Protein AF-A0A8C2JJM8-F1 (afdb_monomer_lite)

Radius of gyration: 11.87 Å; chains: 1; bounding box: 27×19×31 Å

Organism: Cyprinus carpio (NCBI:txid7962)

pLDDT: mean 94.04, std 6.19, range [59.91, 98.19]

Structure (mmCIF, N/CA/C/O backbone):
data_AF-A0A8C2JJM8-F1
#
_entry.id   AF-A0A8C2JJM8-F1
#
loop_
_atom_site.group_PDB
_atom_site.id
_atom_site.type_symbol
_atom_site.label_atom_id
_atom_site.label_alt_id
_atom_site.label_comp_id
_atom_site.label_asym_id
_atom_site.label_entity_id
_atom_site.label_seq_id
_atom_site.pdbx_PDB_ins_code
_atom_site.Cartn_x
_atom_site.Cartn_y
_atom_site.Cartn_z
_atom_site.occupancy
_atom_site.B_iso_or_equiv
_atom_site.auth_seq_id
_atom_site.auth_comp_id
_atom_site.auth_asym_id
_atom_site.auth_atom_id
_atom_site.pdbx_PDB_model_num
ATOM 1 N N . MET A 1 1 ? -17.622 -12.011 4.804 1.00 59.91 1 MET A N 1
ATOM 2 C CA . MET A 1 1 ? -17.764 -10.688 4.154 1.00 59.91 1 MET A CA 1
ATOM 3 C C . MET A 1 1 ? -16.897 -9.704 4.917 1.00 59.91 1 MET A C 1
ATOM 5 O O . MET A 1 1 ? -16.807 -9.858 6.129 1.00 59.91 1 MET A O 1
ATOM 9 N N . LEU A 1 2 ? -16.240 -8.763 4.231 1.00 71.88 2 LEU A N 1
ATOM 10 C CA . LEU A 1 2 ? -15.562 -7.647 4.900 1.00 71.88 2 LEU A CA 1
ATOM 11 C C . LEU A 1 2 ? -16.627 -6.790 5.606 1.00 71.88 2 LEU A C 1
ATOM 13 O O . LEU A 1 2 ? -17.724 -6.628 5.075 1.00 71.88 2 LEU A O 1
ATOM 17 N N . GLN A 1 3 ? -16.333 -6.329 6.818 1.00 82.62 3 GLN A N 1
ATOM 18 C CA . GLN A 1 3 ? -17.241 -5.539 7.658 1.00 82.62 3 GLN A CA 1
ATOM 19 C C . GLN A 1 3 ? -16.546 -4.230 8.042 1.00 82.62 3 GLN A C 1
ATOM 21 O O . GLN A 1 3 ? -15.338 -4.247 8.283 1.00 82.62 3 GLN A O 1
ATOM 26 N N . GLY A 1 4 ? -17.299 -3.131 8.124 1.00 89.88 4 GLY A N 1
ATOM 27 C CA . GLY A 1 4 ? -16.774 -1.797 8.444 1.00 89.88 4 GLY A CA 1
ATOM 28 C C . GLY A 1 4 ? -16.065 -1.106 7.275 1.00 89.88 4 GLY A C 1
ATOM 29 O O . GLY A 1 4 ? -16.121 -1.586 6.145 1.00 89.88 4 GLY A O 1
ATOM 30 N N . GLU A 1 5 ? -15.401 0.010 7.576 1.00 94.62 5 GLU A N 1
ATOM 31 C CA . GLU A 1 5 ? -14.643 0.824 6.617 1.00 94.62 5 GLU A CA 1
ATOM 32 C C . GLU A 1 5 ? -13.254 0.224 6.359 1.00 94.62 5 GLU A C 1
ATOM 34 O O . GLU A 1 5 ? -12.553 -0.177 7.299 1.00 94.62 5 GLU A O 1
ATOM 39 N N . TRP A 1 6 ? -12.841 0.178 5.091 1.00 95.31 6 TRP A N 1
ATOM 40 C CA . TRP A 1 6 ? -11.564 -0.397 4.667 1.00 95.31 6 TRP A CA 1
ATOM 41 C C . TRP A 1 6 ? -10.812 0.561 3.765 1.00 95.31 6 TRP A C 1
ATOM 43 O O . TRP A 1 6 ? -11.389 1.113 2.852 1.00 95.31 6 TRP A O 1
ATOM 53 N N . MET A 1 7 ? -9.502 0.676 3.945 1.00 96.56 7 MET A N 1
ATOM 54 C CA . MET A 1 7 ? -8.605 1.266 2.957 1.00 96.56 7 MET A CA 1
ATOM 55 C C . MET A 1 7 ? -7.633 0.199 2.464 1.00 96.56 7 MET A C 1
ATOM 57 O O . MET A 1 7 ? -6.968 -0.472 3.256 1.00 96.56 7 MET A O 1
ATOM 61 N N . ILE A 1 8 ? -7.556 0.011 1.152 1.00 96.25 8 ILE A N 1
ATOM 62 C CA . ILE A 1 8 ? -6.836 -1.099 0.524 1.00 96.25 8 ILE A CA 1
ATOM 63 C C . ILE A 1 8 ? -5.839 -0.549 -0.490 1.00 96.25 8 ILE A C 1
ATOM 65 O O . ILE A 1 8 ? -6.233 0.124 -1.436 1.00 96.25 8 ILE A O 1
ATOM 69 N N . GLU A 1 9 ? -4.561 -0.887 -0.332 1.00 97.62 9 GLU A N 1
ATOM 70 C CA . GLU A 1 9 ? -3.522 -0.639 -1.335 1.00 97.62 9 GLU A CA 1
ATOM 71 C C . GLU A 1 9 ? -3.332 -1.885 -2.210 1.00 97.62 9 GLU A C 1
ATOM 73 O O . GLU A 1 9 ? -2.957 -2.951 -1.724 1.00 97.62 9 GLU A O 1
ATOM 78 N N . PHE A 1 10 ? -3.525 -1.752 -3.517 1.00 97.56 10 PHE A N 1
ATOM 79 C CA . PHE A 1 10 ? -3.028 -2.714 -4.495 1.00 97.56 10 PHE A CA 1
ATOM 80 C C . PHE A 1 10 ? -1.596 -2.345 -4.878 1.00 97.56 10 PHE A C 1
ATOM 82 O O . PHE A 1 10 ? -1.343 -1.246 -5.381 1.00 97.56 10 PHE A O 1
ATOM 89 N N . PHE A 1 11 ? -0.665 -3.272 -4.654 1.00 97.88 11 PHE A N 1
ATOM 90 C CA . PHE A 1 11 ? 0.768 -3.068 -4.855 1.00 97.88 11 PHE A CA 1
ATOM 91 C C . PHE A 1 11 ? 1.413 -4.241 -5.605 1.00 97.88 11 PHE A C 1
ATOM 93 O O . PHE A 1 11 ? 0.809 -5.299 -5.782 1.00 97.88 11 PHE A O 1
ATOM 100 N N . ALA A 1 12 ? 2.669 -4.059 -6.021 1.00 97.31 12 ALA A N 1
ATOM 101 C CA . ALA A 1 12 ? 3.536 -5.144 -6.476 1.00 97.31 12 ALA A CA 1
ATOM 102 C C . ALA A 1 12 ? 4.946 -5.009 -5.871 1.00 97.31 12 ALA A C 1
ATOM 104 O O . ALA A 1 12 ? 5.439 -3.887 -5.714 1.00 97.31 12 ALA A O 1
ATOM 105 N N . PRO A 1 13 ? 5.654 -6.118 -5.589 1.00 96.19 13 PRO A N 1
ATOM 106 C CA . PRO A 1 13 ? 6.977 -6.091 -4.954 1.00 96.19 13 PRO A CA 1
ATOM 107 C C . PRO A 1 13 ? 8.074 -5.487 -5.839 1.00 96.19 13 PRO A C 1
ATOM 109 O O . PRO A 1 13 ? 9.121 -5.076 -5.343 1.00 96.19 13 PRO A O 1
ATOM 112 N N . TRP A 1 14 ? 7.859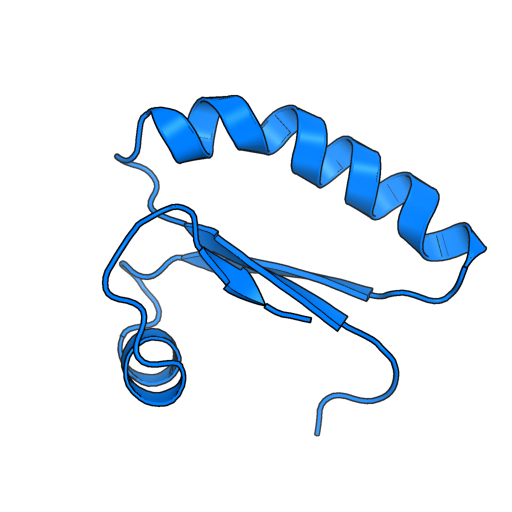 -5.414 -7.152 1.00 96.19 14 TRP A N 1
ATOM 113 C CA . TRP A 1 14 ? 8.789 -4.812 -8.109 1.00 96.19 14 TRP A CA 1
ATOM 114 C C . TRP A 1 14 ? 8.497 -3.329 -8.391 1.00 96.19 14 TRP A C 1
ATOM 116 O O . TRP A 1 14 ? 9.322 -2.663 -9.006 1.00 96.19 14 TRP A O 1
ATOM 126 N N . CYS A 1 15 ? 7.369 -2.790 -7.919 1.00 97.44 15 CYS A N 1
ATOM 127 C CA . CYS A 1 15 ? 6.933 -1.415 -8.172 1.00 97.44 15 CYS A CA 1
ATOM 128 C C . CYS A 1 15 ? 7.688 -0.409 -7.271 1.00 97.44 15 CYS A C 1
ATOM 130 O O . CYS A 1 15 ? 7.504 -0.430 -6.049 1.00 97.44 15 CYS A O 1
ATOM 132 N N . PRO A 1 16 ? 8.513 0.507 -7.823 1.00 97.81 16 PRO A N 1
ATOM 133 C CA . PRO A 1 16 ? 9.293 1.452 -7.014 1.00 97.81 16 PRO A CA 1
ATOM 134 C C . PRO A 1 16 ? 8.425 2.439 -6.226 1.00 97.81 16 PRO A C 1
ATOM 136 O O . PRO A 1 16 ? 8.681 2.683 -5.050 1.00 97.81 16 PRO A O 1
ATOM 139 N N . ALA A 1 17 ? 7.357 2.960 -6.840 1.00 97.94 17 ALA A N 1
ATOM 140 C CA . ALA A 1 17 ? 6.417 3.861 -6.171 1.00 97.94 17 ALA A CA 1
ATOM 141 C C . ALA A 1 17 ? 5.731 3.187 -4.969 1.00 97.94 17 ALA A C 1
ATOM 143 O O . ALA A 1 17 ? 5.590 3.797 -3.914 1.00 97.94 17 ALA A O 1
ATOM 144 N N . CYS A 1 18 ? 5.394 1.903 -5.099 1.00 97.94 18 CYS A N 1
ATOM 145 C CA . CYS A 1 18 ? 4.800 1.100 -4.037 1.00 97.94 18 CYS A CA 1
ATOM 146 C C . CYS A 1 18 ? 5.773 0.910 -2.862 1.00 97.94 18 CYS A C 1
ATOM 148 O O . CYS A 1 18 ? 5.403 1.084 -1.705 1.00 97.94 18 CYS A O 1
ATOM 150 N N . LYS A 1 19 ? 7.056 0.636 -3.147 1.00 98.12 19 LYS A N 1
ATOM 151 C CA . LYS A 1 19 ? 8.098 0.567 -2.105 1.00 98.12 19 LYS A CA 1
ATOM 152 C C . LYS A 1 19 ? 8.248 1.889 -1.353 1.00 98.12 19 LYS A C 1
ATOM 154 O O . LYS A 1 19 ? 8.422 1.872 -0.139 1.00 98.12 19 LYS A O 1
ATOM 159 N N . ASN A 1 20 ? 8.148 3.015 -2.058 1.00 98.19 20 ASN A N 1
ATOM 160 C CA . ASN A 1 20 ? 8.199 4.342 -1.443 1.00 98.19 20 ASN A CA 1
ATOM 161 C C . ASN A 1 20 ? 6.954 4.634 -0.583 1.00 98.19 20 ASN A C 1
ATOM 163 O O . ASN A 1 20 ? 7.065 5.325 0.428 1.00 98.19 20 ASN A O 1
ATOM 167 N N . LEU A 1 21 ? 5.784 4.106 -0.959 1.00 98.06 21 LEU A N 1
ATOM 168 C CA . LEU A 1 21 ? 4.532 4.264 -0.212 1.00 98.06 21 LEU A CA 1
ATOM 169 C C . LEU A 1 21 ? 4.463 3.369 1.037 1.00 98.06 21 LEU A C 1
ATOM 171 O O . LEU A 1 21 ? 3.918 3.799 2.054 1.00 98.06 21 LEU A O 1
ATOM 175 N N . ALA A 1 22 ? 5.053 2.171 0.993 1.00 97.62 22 ALA A N 1
ATOM 176 C CA . ALA A 1 22 ? 5.002 1.168 2.059 1.00 97.62 22 ALA A CA 1
ATOM 177 C C . ALA A 1 22 ? 5.215 1.706 3.496 1.00 97.62 22 ALA A C 1
ATOM 179 O O . ALA A 1 22 ? 4.353 1.451 4.342 1.00 97.62 22 ALA A O 1
ATOM 180 N N . PRO A 1 23 ? 6.273 2.486 3.818 1.00 98.06 23 PRO A N 1
ATOM 181 C CA . PRO A 1 23 ? 6.464 2.988 5.185 1.00 98.06 23 PRO A CA 1
ATOM 182 C C . PRO A 1 23 ? 5.343 3.938 5.633 1.00 98.06 23 PRO A C 1
ATOM 184 O O . PRO A 1 23 ? 4.925 3.926 6.796 1.00 98.06 23 PRO A O 1
ATOM 187 N N . THR A 1 24 ? 4.824 4.749 4.710 1.00 98.06 24 THR A N 1
ATOM 188 C CA . THR A 1 24 ? 3.702 5.658 4.965 1.00 98.06 24 THR A CA 1
ATOM 189 C C . THR A 1 24 ? 2.407 4.876 5.159 1.00 98.06 24 THR A C 1
ATOM 191 O O . THR A 1 24 ? 1.661 5.179 6.090 1.00 98.06 24 THR A O 1
ATOM 194 N N . TRP A 1 25 ? 2.171 3.837 4.352 1.00 97.88 25 TRP A N 1
ATOM 195 C CA . TRP A 1 25 ? 1.003 2.962 4.465 1.00 97.88 25 TRP A CA 1
ATOM 196 C C . TRP A 1 25 ? 0.973 2.216 5.803 1.00 97.88 25 TRP A C 1
ATOM 198 O O . TRP A 1 25 ? -0.050 2.183 6.484 1.00 97.88 25 TRP A O 1
ATOM 208 N N . GLU A 1 26 ? 2.119 1.705 6.256 1.00 97.44 26 GLU A N 1
ATOM 209 C CA . GLU A 1 26 ? 2.243 1.055 7.564 1.00 97.44 26 GLU A CA 1
ATOM 210 C C . GLU A 1 26 ? 2.018 2.025 8.730 1.00 97.44 26 GLU A C 1
ATOM 212 O O . GLU A 1 26 ? 1.418 1.656 9.743 1.00 97.44 26 GLU A O 1
ATOM 217 N N . ARG A 1 27 ? 2.483 3.276 8.611 1.00 97.81 27 ARG A N 1
ATOM 218 C CA . ARG A 1 27 ? 2.193 4.322 9.604 1.00 97.81 27 ARG A CA 1
ATOM 219 C C . ARG A 1 27 ? 0.712 4.680 9.615 1.00 97.81 27 ARG A C 1
ATOM 221 O O . ARG A 1 27 ? 0.138 4.801 10.695 1.00 97.81 27 ARG A O 1
ATOM 228 N N . PHE A 1 28 ? 0.107 4.811 8.440 1.00 97.12 28 PHE A N 1
ATOM 229 C CA . PHE A 1 28 ? -1.319 5.056 8.287 1.00 97.12 28 PHE A CA 1
ATOM 230 C C . PHE A 1 28 ? -2.152 3.931 8.930 1.00 97.12 28 PHE A C 1
ATOM 232 O O . PHE A 1 28 ? -3.023 4.214 9.746 1.00 97.12 28 PHE A O 1
ATOM 239 N N . ALA A 1 29 ? -1.804 2.663 8.696 1.00 97.19 29 ALA A N 1
ATOM 240 C CA . ALA A 1 29 ? -2.475 1.513 9.306 1.00 97.19 29 ALA A CA 1
ATOM 241 C C . ALA A 1 29 ? -2.466 1.522 10.844 1.00 97.19 29 ALA A C 1
ATOM 243 O O . ALA A 1 29 ? -3.360 0.953 11.469 1.00 97.19 29 ALA A O 1
ATOM 244 N N . ARG A 1 30 ? -1.465 2.151 11.476 1.00 96.94 30 ARG A N 1
ATOM 245 C CA . ARG A 1 30 ? -1.426 2.300 12.939 1.00 96.94 30 ARG A CA 1
ATOM 246 C C . ARG A 1 30 ? -2.426 3.339 13.433 1.00 96.94 30 ARG A C 1
ATOM 248 O O . ARG A 1 30 ? -3.158 3.035 14.364 1.00 96.94 30 ARG A O 1
ATOM 255 N N . VAL A 1 31 ? -2.479 4.511 12.798 1.00 96.88 31 VAL A N 1
ATOM 256 C CA . VAL A 1 31 ? -3.383 5.605 13.206 1.00 96.88 31 VAL A CA 1
ATOM 257 C C . VAL A 1 31 ? -4.835 5.360 12.787 1.00 96.88 31 VAL A C 1
ATOM 259 O O . VAL A 1 31 ? -5.756 5.811 13.453 1.00 96.88 31 VAL A O 1
ATOM 262 N N . ALA A 1 32 ? -5.062 4.596 11.714 1.00 96.12 32 ALA A N 1
ATOM 263 C CA . ALA A 1 32 ? -6.398 4.248 11.228 1.00 96.12 32 ALA A CA 1
ATOM 264 C C . ALA A 1 32 ? -7.219 3.446 12.253 1.00 96.12 32 ALA A C 1
ATOM 266 O O . ALA A 1 32 ? -8.447 3.542 12.283 1.00 96.12 32 ALA A O 1
ATOM 267 N N . LYS A 1 33 ? -6.540 2.703 13.137 1.00 92.44 33 LYS A N 1
ATOM 268 C CA . LYS A 1 33 ? -7.181 1.954 14.225 1.00 92.44 33 LYS A CA 1
ATOM 269 C C . LYS A 1 33 ? -7.938 2.865 15.190 1.00 92.44 33 LYS A C 1
ATOM 271 O O . LYS A 1 33 ? -8.995 2.464 15.669 1.00 92.44 33 LYS A O 1
ATOM 276 N N . ASP A 1 34 ? -7.443 4.080 15.420 1.00 95.56 34 ASP A N 1
ATOM 277 C CA . ASP A 1 34 ? -8.044 5.040 16.353 1.00 95.56 34 ASP A CA 1
ATOM 278 C C . ASP A 1 34 ? -9.403 5.556 15.852 1.00 95.56 34 ASP A C 1
ATOM 280 O O . ASP A 1 34 ? -10.253 5.952 16.645 1.00 95.56 34 ASP A O 1
ATOM 284 N N . VAL A 1 35 ? -9.629 5.499 14.535 1.00 94.56 35 VAL A N 1
ATOM 285 C CA . VAL A 1 35 ? -10.876 5.901 13.861 1.00 94.56 35 VAL A CA 1
ATOM 286 C C . VAL A 1 35 ? -11.648 4.709 13.284 1.00 94.56 35 VAL A C 1
ATOM 288 O O . VAL A 1 35 ? -12.511 4.885 12.433 1.00 94.56 35 VAL A O 1
ATOM 291 N N . GLN A 1 36 ? -11.348 3.490 13.749 1.00 94.44 36 GLN A N 1
ATOM 292 C CA . GLN A 1 36 ? -12.034 2.249 13.360 1.00 94.44 36 GLN A CA 1
ATOM 293 C C . GLN A 1 36 ? -11.991 1.926 11.852 1.00 94.44 36 GLN A C 1
ATOM 295 O O . GLN A 1 36 ? -12.852 1.208 11.345 1.00 94.44 36 GLN A O 1
ATOM 300 N N . VAL A 1 37 ? -10.960 2.396 11.142 1.00 95.88 37 VAL A N 1
ATOM 301 C CA . VAL A 1 37 ? -10.724 2.073 9.728 1.00 95.88 37 VAL A CA 1
ATOM 302 C C . VAL A 1 37 ? -9.726 0.924 9.626 1.00 95.88 37 VAL A C 1
ATOM 304 O O . VAL A 1 37 ? -8.631 0.966 10.196 1.00 95.88 37 VAL A O 1
ATOM 307 N N . GLN A 1 38 ? -10.091 -0.113 8.877 1.00 95.44 38 GLN A N 1
ATOM 308 C CA . GLN A 1 38 ? -9.212 -1.248 8.610 1.00 95.44 38 GLN A CA 1
ATOM 309 C C . GLN A 1 38 ? -8.332 -0.962 7.396 1.00 95.44 38 GLN A C 1
ATOM 311 O O . GLN A 1 38 ? -8.774 -0.363 6.423 1.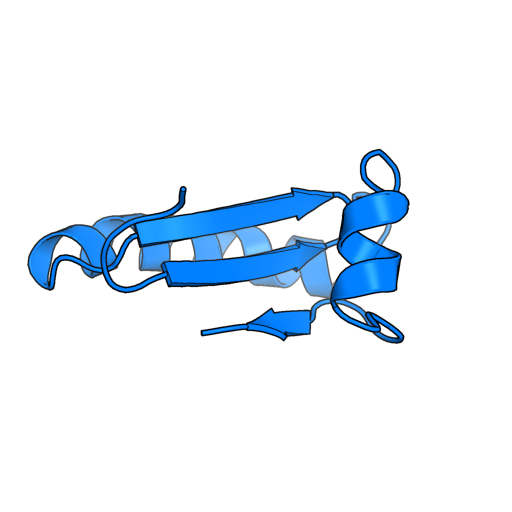00 95.44 38 GLN A O 1
ATOM 316 N N . VAL A 1 39 ? -7.068 -1.384 7.439 1.00 96.75 39 VAL A N 1
ATOM 317 C CA . VAL A 1 39 ? -6.093 -1.082 6.382 1.00 96.75 39 VAL A CA 1
ATOM 318 C C . VAL A 1 39 ? -5.464 -2.369 5.881 1.00 96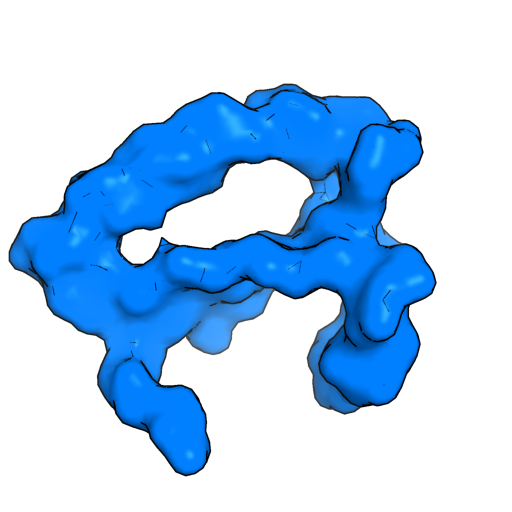.75 39 VAL A C 1
ATOM 320 O O . VAL A 1 39 ? -4.938 -3.153 6.671 1.00 96.75 39 VAL A O 1
ATOM 323 N N . ALA A 1 40 ? -5.513 -2.587 4.570 1.00 95.75 40 ALA A N 1
ATOM 324 C CA . ALA A 1 40 ? -4.996 -3.782 3.918 1.00 95.75 40 ALA A CA 1
ATOM 325 C C . ALA A 1 40 ? -4.057 -3.443 2.760 1.00 95.75 40 ALA A C 1
ATOM 327 O O . ALA A 1 40 ? -4.050 -2.332 2.227 1.00 95.75 40 ALA A O 1
ATOM 328 N N . LYS A 1 41 ? -3.270 -4.440 2.358 1.00 96.38 41 LYS A N 1
ATOM 329 C CA . LYS A 1 41 ? -2.474 -4.414 1.134 1.00 96.38 41 LYS A CA 1
ATOM 330 C C . LYS A 1 41 ? -2.673 -5.716 0.366 1.00 96.38 41 LYS A C 1
ATOM 332 O O . LYS A 1 41 ? -2.693 -6.785 0.976 1.00 96.38 41 LYS A O 1
ATOM 337 N N . ILE A 1 42 ? -2.828 -5.625 -0.948 1.00 95.94 42 ILE A N 1
ATOM 338 C CA . ILE A 1 42 ? -3.042 -6.757 -1.852 1.00 95.94 42 ILE A CA 1
ATOM 339 C C . ILE A 1 42 ? -1.922 -6.764 -2.884 1.00 95.94 42 ILE A C 1
ATOM 341 O O . ILE A 1 42 ? -1.748 -5.803 -3.634 1.00 95.94 42 ILE A O 1
ATOM 345 N N . ASP A 1 43 ? -1.178 -7.866 -2.930 1.00 96.50 43 ASP A N 1
ATOM 346 C CA . ASP A 1 43 ? -0.161 -8.085 -3.952 1.00 96.50 43 ASP A CA 1
ATOM 347 C C . ASP A 1 43 ? -0.826 -8.589 -5.238 1.00 96.50 43 ASP A C 1
ATOM 349 O O . ASP A 1 43 ? -1.340 -9.712 -5.300 1.00 96.50 43 ASP A O 1
ATOM 353 N N . VAL A 1 44 ? -0.804 -7.762 -6.283 1.00 95.62 44 VAL A N 1
ATOM 354 C CA . VAL A 1 44 ? -1.423 -8.099 -7.573 1.00 95.62 44 VAL A CA 1
ATOM 355 C C . VAL A 1 44 ? -0.719 -9.252 -8.292 1.00 95.62 44 VAL A C 1
ATOM 357 O O . VAL A 1 44 ? -1.306 -9.865 -9.178 1.00 95.62 44 VAL A O 1
ATOM 360 N N . THR A 1 45 ? 0.518 -9.585 -7.905 1.00 94.06 45 THR A N 1
ATOM 361 C CA . THR A 1 45 ? 1.271 -10.709 -8.486 1.00 94.06 45 THR A CA 1
ATOM 362 C C . THR A 1 45 ? 0.792 -12.064 -7.974 1.00 94.06 45 THR A C 1
ATOM 364 O O . THR A 1 45 ? 0.945 -13.069 -8.664 1.00 94.06 45 THR A O 1
ATOM 367 N N . THR A 1 46 ? 0.173 -12.097 -6.792 1.00 96.44 46 THR A N 1
ATOM 368 C CA . THR A 1 46 ? -0.343 -13.326 -6.168 1.00 96.44 46 THR A CA 1
ATOM 369 C C . THR A 1 46 ? -1.870 -13.381 -6.135 1.00 96.44 46 THR A C 1
ATOM 371 O O . THR A 1 46 ? -2.437 -14.447 -5.904 1.00 96.44 46 THR A O 1
ATOM 374 N N . SER A 1 47 ? -2.550 -12.259 -6.408 1.00 93.19 47 SER A N 1
ATOM 375 C CA . SER A 1 47 ? -4.010 -12.116 -6.291 1.00 93.19 47 SER A CA 1
ATOM 376 C C . SER A 1 47 ? -4.705 -11.647 -7.588 1.00 93.19 47 SER A C 1
ATOM 378 O O . SER A 1 47 ? -5.450 -10.663 -7.558 1.00 93.19 47 SER A O 1
ATOM 380 N N . PRO A 1 48 ? -4.543 -12.344 -8.734 1.00 86.81 48 PRO A N 1
ATOM 381 C CA . PRO A 1 48 ? -5.045 -11.879 -10.035 1.00 86.81 48 PRO A CA 1
ATOM 382 C C . PRO A 1 48 ? -6.575 -11.741 -10.099 1.00 86.81 48 PRO A C 1
ATOM 384 O O . PRO A 1 48 ? -7.094 -10.845 -10.763 1.00 86.81 48 PRO A O 1
ATOM 387 N N . SER A 1 49 ? -7.316 -12.592 -9.383 1.00 90.81 49 SER A N 1
ATOM 388 C CA . SER A 1 49 ? -8.783 -12.540 -9.320 1.00 90.81 49 SER A CA 1
ATOM 389 C C . SER A 1 49 ? -9.296 -11.277 -8.623 1.00 90.81 49 SER A C 1
ATOM 391 O O . SER A 1 49 ? -10.269 -10.672 -9.075 1.00 90.81 49 SER A O 1
ATOM 393 N N . LEU A 1 50 ? -8.626 -10.845 -7.550 1.00 88.50 50 LEU A N 1
ATOM 394 C CA . LEU A 1 50 ? -8.948 -9.600 -6.854 1.00 88.50 50 LEU A CA 1
ATOM 395 C C . LEU A 1 50 ? -8.560 -8.390 -7.704 1.00 88.50 50 LEU A C 1
ATOM 397 O O . LEU A 1 50 ? -9.377 -7.491 -7.868 1.00 88.50 50 LEU A O 1
ATOM 401 N N . SER A 1 51 ? -7.377 -8.394 -8.319 1.00 86.56 51 SER A N 1
ATOM 402 C CA . SER A 1 51 ? -6.957 -7.317 -9.225 1.00 86.56 51 SER A CA 1
ATOM 403 C C . SER A 1 51 ? -7.930 -7.118 -10.387 1.00 86.56 51 SER A C 1
ATOM 405 O O . SER A 1 51 ? -8.277 -5.981 -10.702 1.00 86.56 51 SER A O 1
ATOM 407 N N . GLY A 1 52 ? -8.423 -8.212 -10.980 1.00 87.00 52 GLY A N 1
ATOM 408 C CA . GLY A 1 52 ? -9.432 -8.164 -12.039 1.00 87.00 52 GLY A CA 1
ATOM 409 C C . GLY A 1 52 ? -10.777 -7.624 -11.553 1.00 87.00 52 GLY A C 1
ATOM 410 O O . GLY A 1 52 ? -11.361 -6.762 -12.202 1.00 87.00 52 GLY A O 1
ATOM 411 N N . ARG A 1 53 ? -11.249 -8.066 -10.379 1.00 90.56 53 ARG A N 1
ATOM 412 C CA . ARG A 1 53 ? -12.515 -7.594 -9.789 1.00 90.56 53 ARG A CA 1
ATOM 413 C C . ARG A 1 53 ? -12.518 -6.090 -9.502 1.00 90.56 53 ARG A C 1
ATOM 415 O O . ARG A 1 53 ? -13.566 -5.462 -9.605 1.00 90.56 53 ARG A O 1
ATOM 422 N N . PHE A 1 54 ? -11.366 -5.540 -9.132 1.00 89.94 54 PHE A N 1
ATOM 423 C CA . PHE A 1 54 ? -11.188 -4.117 -8.846 1.00 89.94 54 PHE A CA 1
ATOM 424 C C . PHE A 1 54 ? -10.646 -3.324 -10.045 1.00 89.94 54 PHE A C 1
ATOM 426 O O . PHE A 1 54 ? -10.354 -2.149 -9.891 1.00 89.94 54 PHE A O 1
ATOM 433 N N . PHE A 1 55 ? -10.520 -3.927 -11.235 1.00 91.62 55 PHE A N 1
ATOM 434 C CA . PHE A 1 55 ? -10.012 -3.264 -12.446 1.00 91.62 55 PHE A CA 1
ATOM 435 C C . PHE A 1 55 ? -8.700 -2.487 -12.226 1.00 91.62 55 PHE A C 1
ATOM 437 O O . PHE A 1 55 ? -8.526 -1.371 -12.714 1.00 91.62 55 PHE A O 1
ATOM 444 N N . VAL A 1 56 ? -7.760 -3.076 -11.483 1.00 92.88 56 VAL A N 1
ATOM 445 C CA . VAL A 1 56 ? -6.479 -2.429 -11.169 1.00 92.88 56 VAL A CA 1
ATOM 446 C C . VAL A 1 56 ? -5.604 -2.379 -12.424 1.00 92.88 56 VAL A C 1
ATOM 448 O O . VAL A 1 56 ? -5.073 -3.402 -12.851 1.00 92.88 56 VAL A O 1
ATOM 451 N N . THR A 1 57 ? -5.437 -1.191 -13.010 1.00 92.19 57 THR A N 1
ATOM 452 C CA . THR A 1 57 ? -4.620 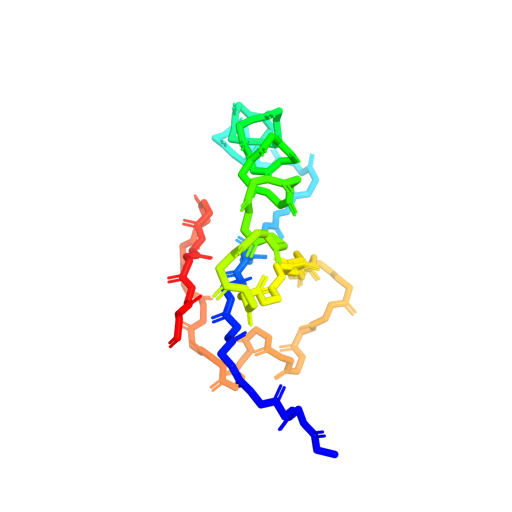-0.974 -14.223 1.00 92.19 57 THR A CA 1
ATOM 453 C C . THR A 1 57 ? -3.29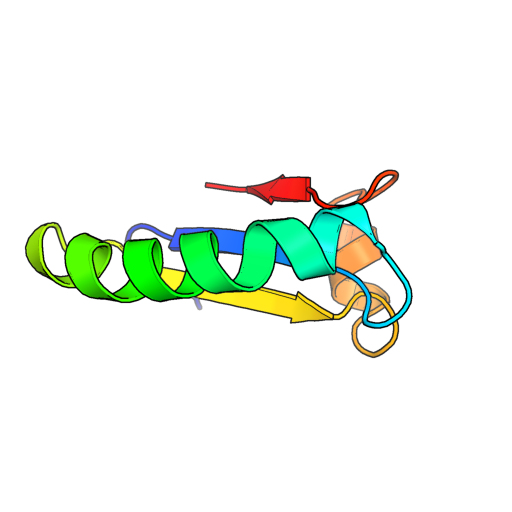5 -0.256 -13.962 1.00 92.19 5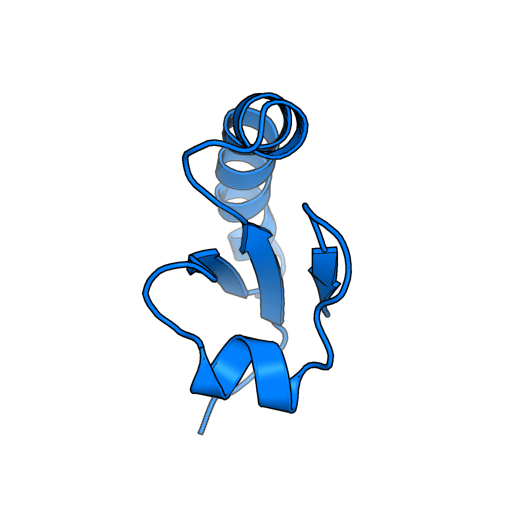7 THR A C 1
ATOM 455 O O . THR A 1 57 ? -2.422 -0.253 -14.828 1.00 92.19 57 THR A O 1
ATOM 458 N N . ALA A 1 58 ? -3.121 0.333 -12.777 1.00 95.19 58 ALA A N 1
ATOM 459 C CA . ALA A 1 58 ? -1.931 1.079 -12.382 1.00 95.19 58 ALA A CA 1
ATOM 460 C C . ALA A 1 58 ? -1.542 0.770 -10.931 1.00 95.19 58 ALA A C 1
ATOM 462 O O . ALA A 1 58 ? -2.369 0.320 -10.136 1.00 95.19 58 ALA A O 1
ATOM 463 N N . LEU A 1 59 ? -0.275 1.001 -10.583 1.00 96.69 59 LEU A N 1
ATOM 464 C CA . LEU A 1 59 ? 0.245 0.755 -9.240 1.00 96.69 59 LEU A CA 1
ATOM 465 C C . LEU A 1 59 ? 1.055 1.950 -8.708 1.00 96.69 59 LEU A C 1
ATOM 467 O O . LEU A 1 59 ? 1.817 2.546 -9.473 1.00 96.69 59 LEU A O 1
ATOM 471 N N . PRO A 1 60 ? 0.975 2.229 -7.395 1.00 97.06 60 PRO A N 1
ATOM 472 C CA . PRO A 1 60 ? -0.025 1.685 -6.470 1.00 97.06 60 PRO A CA 1
ATOM 473 C C . PRO A 1 60 ? -1.434 2.220 -6.796 1.00 97.06 60 PRO A C 1
ATOM 475 O O . PRO A 1 60 ? -1.570 3.320 -7.326 1.00 97.06 60 PRO A O 1
ATOM 478 N N . THR A 1 61 ? -2.479 1.456 -6.469 1.00 97.44 61 THR A N 1
ATOM 479 C CA . THR A 1 61 ? -3.880 1.924 -6.514 1.00 97.44 61 THR A CA 1
ATOM 480 C C . THR A 1 61 ? -4.500 1.769 -5.132 1.00 97.44 61 THR A C 1
ATOM 482 O O . THR A 1 61 ? -4.354 0.717 -4.517 1.00 97.44 61 THR A O 1
ATOM 485 N N . ILE A 1 62 ? -5.196 2.798 -4.648 1.00 96.44 62 ILE A N 1
ATOM 486 C CA . ILE A 1 62 ? -5.837 2.799 -3.328 1.00 96.44 62 ILE A CA 1
ATOM 487 C C . ILE A 1 62 ? -7.359 2.800 -3.498 1.00 96.44 62 ILE A C 1
ATOM 489 O O . ILE A 1 62 ? -7.893 3.625 -4.236 1.00 96.44 62 ILE A O 1
ATOM 493 N N . TYR A 1 63 ? -8.041 1.900 -2.791 1.00 94.19 63 TYR A N 1
ATOM 494 C CA . TYR A 1 63 ? -9.501 1.839 -2.668 1.00 94.19 63 TYR A CA 1
ATOM 495 C C . TYR A 1 63 ? -9.933 2.130 -1.229 1.00 94.19 63 TYR A C 1
ATOM 497 O O . TYR A 1 63 ? -9.202 1.787 -0.299 1.00 94.19 63 TYR A O 1
ATOM 505 N N . HIS A 1 64 ? -11.110 2.737 -1.073 1.00 89.19 64 HIS A N 1
ATOM 506 C CA . HIS A 1 64 ? -11.818 2.925 0.193 1.00 89.19 64 HIS A CA 1
ATOM 507 C C . HIS A 1 64 ? -13.268 2.447 0.057 1.00 89.19 64 HIS A C 1
ATOM 509 O O . HIS A 1 64 ? -13.756 2.450 -1.100 1.00 89.19 64 HIS A O 1
#

Foldseek 3Di:
DDDDAEKEWEAAPPDPVRVVCVVVLVVCCVVVVVVPYHYYYDHCVVCVVVCVVVVPPDPGDMDD

Secondary structure (DSSP, 8-state):
---S-EEEEEE-TT-HHHHHHHHHHHHHHHHGGGGT-EEEEEETTT-HHHHHHTT--SSSEEE-

Sequence (64 aa):
MLQGEWMIEFFAPWCPACKNLAPTWERFARVAKDVQVQVAKIDVTTSPSLSGRFFVTALPTIYH

InterPro domains:
  IPR013766 Thioredoxin domain [PF00085] (5-63)
  IPR013766 Thioredoxin domain [PS51352] (1-64)
  IPR017937 Thioredoxin, conserved site [PS00194] (7-25)
  IPR036249 Thioredoxin-like superfamily [SSF52833] (3-64)
  IPR052454 Thioredoxin-related transmembrane domain-containing protein [PTHR46107] (1-64)